Protein AF-A0A450YAI4-F1 (afdb_monomer)

Organism: NCBI:txid2126332

Secondary structure (DSSP, 8-state):
---TTTHHHHHHHTT-SS-TT-TT--GGGS---HHHHHHHHHHHHHHTTT------SSTTSSHHHHHHHHHHHS-TTT-------S--TT-HHHHHHHHHHHHT-PPP-----

Structure (mmCIF, N/CA/C/O backbone):
data_AF-A0A450YAI4-F1
#
_entry.id   AF-A0A450YAI4-F1
#
loop_
_atom_site.group_PDB
_atom_site.id
_atom_site.type_symbol
_atom_site.label_atom_id
_atom_site.label_alt_id
_atom_site.label_comp_id
_atom_site.label_asym_id
_atom_site.label_entity_id
_atom_site.label_seq_id
_atom_site.pdbx_PDB_ins_code
_atom_site.Cartn_x
_atom_site.Cartn_y
_atom_site.Cartn_z
_atom_site.occupancy
_atom_site.B_iso_or_equiv
_atom_site.auth_seq_id
_atom_site.auth_comp_id
_atom_site.auth_asym_id
_atom_site.auth_atom_id
_atom_site.pdbx_PDB_model_num
ATOM 1 N N . MET A 1 1 ? 24.683 -14.230 -2.190 1.00 42.09 1 MET A N 1
ATOM 2 C CA . MET A 1 1 ? 24.846 -13.550 -0.888 1.00 42.09 1 MET A CA 1
ATOM 3 C C . MET A 1 1 ? 26.267 -13.001 -0.842 1.00 42.09 1 MET A C 1
ATOM 5 O O . MET A 1 1 ? 27.198 -13.753 -0.586 1.00 42.09 1 MET A O 1
ATOM 9 N N . ILE A 1 2 ? 26.456 -11.747 -1.265 1.00 50.06 2 ILE A N 1
ATOM 10 C CA . ILE A 1 2 ? 27.777 -11.102 -1.303 1.00 50.06 2 ILE A CA 1
ATOM 11 C C . ILE A 1 2 ? 28.176 -10.774 0.142 1.00 50.06 2 ILE A C 1
ATOM 13 O O . ILE A 1 2 ? 27.343 -10.416 0.971 1.00 50.06 2 ILE A O 1
ATOM 17 N N . SER A 1 3 ? 29.438 -11.022 0.475 1.00 45.62 3 SER A N 1
ATOM 18 C CA . SER A 1 3 ? 29.974 -10.851 1.824 1.00 45.62 3 SER A CA 1
ATOM 19 C C . SER A 1 3 ? 30.004 -9.371 2.218 1.00 45.62 3 SER A C 1
ATOM 21 O O . SER A 1 3 ? 30.618 -8.563 1.524 1.00 45.62 3 SER A O 1
ATOM 23 N N . ARG A 1 4 ? 29.447 -9.026 3.390 1.00 57.12 4 ARG A N 1
ATOM 24 C CA . ARG A 1 4 ? 29.409 -7.648 3.936 1.00 57.12 4 ARG A CA 1
ATOM 25 C C . ARG A 1 4 ? 30.784 -6.968 4.064 1.00 57.12 4 ARG A C 1
ATOM 27 O O . ARG A 1 4 ? 30.863 -5.764 4.298 1.00 57.12 4 ARG A O 1
ATOM 34 N N . ARG A 1 5 ? 31.891 -7.713 3.926 1.00 51.72 5 ARG A N 1
ATOM 35 C CA . ARG A 1 5 ? 33.261 -7.170 3.945 1.00 51.72 5 ARG A CA 1
ATOM 36 C C . ARG A 1 5 ? 33.673 -6.474 2.643 1.00 51.72 5 ARG A C 1
ATOM 38 O O . ARG A 1 5 ? 34.471 -5.543 2.710 1.00 51.72 5 ARG A O 1
ATOM 45 N N . THR A 1 6 ? 33.160 -6.875 1.479 1.00 53.31 6 THR A N 1
ATOM 46 C CA . THR A 1 6 ? 33.550 -6.271 0.185 1.00 53.31 6 THR A CA 1
ATOM 47 C C . THR A 1 6 ? 32.733 -5.021 -0.162 1.00 53.31 6 THR A C 1
ATOM 49 O O . THR A 1 6 ? 33.199 -4.162 -0.908 1.00 53.31 6 THR A O 1
ATOM 52 N N . GLU A 1 7 ? 31.553 -4.860 0.438 1.00 55.75 7 GLU A N 1
ATOM 53 C CA . GLU A 1 7 ? 30.563 -3.820 0.114 1.00 55.75 7 GLU A CA 1
ATOM 54 C C . GLU A 1 7 ? 30.938 -2.408 0.611 1.00 55.75 7 GLU A C 1
ATOM 56 O O . GLU A 1 7 ? 30.595 -1.409 -0.022 1.00 55.75 7 GLU A O 1
ATOM 61 N N . SER A 1 8 ? 31.734 -2.299 1.684 1.00 58.53 8 SER A N 1
ATOM 62 C CA . SER A 1 8 ? 32.223 -1.010 2.220 1.00 58.53 8 SER A CA 1
ATOM 63 C C . SER A 1 8 ? 33.124 -0.247 1.232 1.00 58.53 8 SER A C 1
ATOM 65 O O . SER A 1 8 ? 33.134 0.986 1.209 1.00 58.53 8 SER A O 1
ATOM 67 N N . LYS A 1 9 ? 33.848 -0.968 0.362 1.00 64.62 9 LYS A N 1
ATOM 68 C CA . LYS A 1 9 ? 34.742 -0.368 -0.641 1.00 64.62 9 LYS A CA 1
ATOM 69 C C . LYS A 1 9 ? 33.959 0.290 -1.783 1.00 64.62 9 LYS A C 1
ATOM 71 O O . LYS A 1 9 ? 34.323 1.379 -2.217 1.00 64.62 9 LYS A O 1
ATOM 76 N N . TYR A 1 10 ? 32.855 -0.323 -2.211 1.00 64.56 10 TYR A N 1
ATOM 77 C CA . TYR A 1 10 ? 31.998 0.194 -3.283 1.00 64.56 10 TYR A CA 1
ATOM 78 C C . TYR A 1 10 ? 31.233 1.449 -2.868 1.00 64.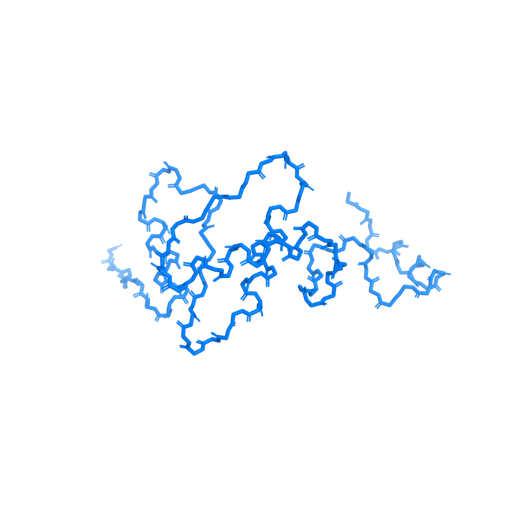56 10 TYR A C 1
ATOM 80 O O . TYR A 1 10 ? 31.166 2.406 -3.635 1.00 64.56 10 TYR A O 1
ATOM 88 N N . ARG A 1 11 ? 30.738 1.497 -1.625 1.00 66.50 11 ARG A N 1
ATOM 89 C CA . ARG A 1 11 ? 30.021 2.670 -1.107 1.00 66.50 11 ARG A CA 1
ATOM 90 C C . ARG A 1 11 ? 30.895 3.926 -1.074 1.00 66.50 11 ARG A C 1
ATOM 92 O O . ARG A 1 11 ? 30.427 5.006 -1.413 1.00 66.50 11 ARG A O 1
ATOM 99 N N . LYS A 1 12 ? 32.173 3.766 -0.708 1.00 68.62 12 LYS A N 1
ATOM 100 C CA . LYS A 1 12 ? 33.162 4.856 -0.688 1.00 68.62 12 LYS A CA 1
ATOM 101 C C . LYS A 1 12 ? 33.648 5.254 -2.082 1.00 68.62 12 LYS A C 1
ATOM 103 O O . LYS A 1 12 ? 33.894 6.430 -2.302 1.00 68.62 12 LYS A O 1
ATOM 108 N N . HIS A 1 13 ? 33.796 4.300 -3.004 1.00 75.62 13 HIS A N 1
ATOM 109 C CA . HIS A 1 13 ? 34.286 4.577 -4.359 1.00 75.62 13 HIS A CA 1
ATOM 110 C C . HIS A 1 13 ? 33.240 5.272 -5.244 1.00 75.62 13 HIS A C 1
ATOM 112 O O . HIS A 1 13 ? 33.594 6.144 -6.026 1.00 75.62 13 HIS A O 1
ATOM 118 N N . PHE A 1 14 ? 31.963 4.913 -5.091 1.00 78.00 14 PHE A N 1
ATOM 119 C CA . PHE A 1 14 ? 30.853 5.467 -5.876 1.00 78.00 14 PHE A CA 1
ATOM 120 C C . PHE A 1 14 ? 30.036 6.531 -5.127 1.00 78.00 14 PHE A C 1
ATOM 122 O O . PHE A 1 14 ? 28.987 6.947 -5.609 1.00 78.00 14 PHE A O 1
ATOM 129 N N . THR A 1 15 ? 30.500 6.960 -3.948 1.00 78.69 15 THR A N 1
ATOM 130 C CA . THR A 1 15 ? 29.858 8.001 -3.121 1.00 78.69 15 THR A CA 1
ATOM 131 C C . THR A 1 15 ? 28.360 7.742 -2.893 1.00 78.69 15 THR A C 1
ATOM 133 O O . THR A 1 15 ? 27.536 8.652 -2.888 1.00 78.69 15 THR A O 1
ATOM 136 N N . PHE A 1 16 ? 27.980 6.476 -2.707 1.00 75.44 16 PHE A N 1
ATOM 137 C CA . PHE A 1 16 ? 26.593 6.123 -2.424 1.00 75.44 16 PHE A CA 1
ATOM 138 C C . PHE A 1 16 ? 26.205 6.585 -1.012 1.00 75.44 16 PHE A C 1
ATOM 140 O O . PHE A 1 16 ? 26.857 6.229 -0.025 1.00 75.44 16 PHE A O 1
ATOM 147 N N . THR A 1 17 ? 25.123 7.358 -0.909 1.00 75.38 17 THR A N 1
ATOM 148 C CA . THR A 1 17 ? 24.552 7.835 0.364 1.00 75.38 17 THR A CA 1
ATOM 149 C C . THR A 1 17 ? 23.656 6.791 1.033 1.00 75.38 17 THR A C 1
ATOM 151 O O . THR A 1 17 ? 23.511 6.799 2.253 1.00 75.38 17 THR A O 1
ATOM 154 N N . ALA A 1 18 ? 23.127 5.852 0.247 1.00 72.94 18 ALA A N 1
ATOM 155 C CA . ALA A 1 18 ? 22.318 4.718 0.677 1.00 72.94 18 ALA A CA 1
ATOM 156 C C . ALA A 1 18 ? 22.643 3.479 -0.173 1.00 72.94 18 ALA A C 1
ATOM 158 O O . ALA A 1 18 ? 23.308 3.569 -1.207 1.00 72.94 18 ALA A O 1
ATOM 159 N N . TRP A 1 19 ? 22.201 2.304 0.263 1.00 73.06 19 TRP A N 1
ATOM 160 C CA . TRP A 1 19 ? 22.433 1.065 -0.472 1.00 73.06 19 TRP A CA 1
ATOM 161 C C . TRP A 1 19 ? 21.490 0.960 -1.676 1.00 73.06 19 TRP A C 1
ATOM 163 O O . TRP A 1 19 ? 20.272 0.992 -1.534 1.00 73.06 19 TRP A O 1
ATOM 173 N N . SER A 1 20 ? 22.053 0.800 -2.876 1.00 63.62 20 SER A N 1
ATOM 174 C CA . SER A 1 20 ? 21.323 0.937 -4.147 1.00 63.62 20 SER A CA 1
ATOM 175 C C . SER A 1 20 ? 20.220 -0.103 -4.397 1.00 63.62 20 SER A C 1
ATOM 177 O O . SER A 1 20 ? 19.369 0.124 -5.251 1.00 63.62 20 SER A O 1
ATOM 179 N N . PHE A 1 21 ? 20.226 -1.236 -3.687 1.00 72.06 21 PHE A N 1
ATOM 180 C CA . PHE A 1 21 ? 19.293 -2.354 -3.906 1.00 72.06 21 PHE A CA 1
ATOM 181 C C . PHE A 1 21 ? 18.584 -2.806 -2.626 1.00 72.06 21 PHE A C 1
ATOM 183 O O . PHE A 1 21 ? 18.175 -3.961 -2.505 1.00 72.06 21 PHE A O 1
ATOM 190 N N . GLU A 1 22 ? 18.447 -1.918 -1.644 1.00 69.19 22 GLU A N 1
ATOM 191 C CA . GLU A 1 22 ? 17.650 -2.234 -0.465 1.00 69.19 22 GLU A CA 1
ATOM 192 C C . GLU A 1 22 ? 16.155 -2.269 -0.794 1.00 69.19 22 GLU A C 1
ATOM 194 O O . GLU A 1 22 ? 15.598 -1.387 -1.445 1.00 69.19 22 GLU A O 1
ATOM 199 N N . HIS A 1 23 ? 15.470 -3.290 -0.281 1.00 64.56 23 HIS A N 1
ATOM 200 C CA . HIS A 1 23 ? 14.025 -3.454 -0.457 1.00 64.56 23 HIS A CA 1
ATOM 201 C C . HIS A 1 23 ? 13.190 -2.406 0.315 1.00 64.56 23 HIS A C 1
ATOM 203 O O . HIS A 1 23 ? 11.969 -2.310 0.129 1.00 64.56 23 HIS A O 1
ATOM 209 N N . ALA A 1 24 ? 13.832 -1.601 1.164 1.00 68.00 24 ALA A N 1
ATOM 210 C CA . ALA A 1 24 ? 13.205 -0.707 2.133 1.00 68.00 24 ALA A CA 1
ATOM 211 C C . ALA A 1 24 ? 13.334 0.790 1.783 1.00 68.00 24 ALA A C 1
ATOM 213 O O . ALA A 1 24 ? 13.449 1.614 2.681 1.00 68.00 24 ALA A O 1
ATOM 214 N N . LEU A 1 25 ? 13.295 1.155 0.495 1.00 82.25 25 LEU A N 1
ATOM 215 C CA . LEU A 1 25 ? 13.228 2.568 0.092 1.00 82.25 25 LEU A CA 1
ATOM 216 C C . LEU A 1 25 ? 11.958 3.243 0.650 1.00 82.25 25 LEU A C 1
ATOM 218 O O . LEU A 1 25 ? 10.861 2.680 0.518 1.00 82.25 25 LEU A O 1
ATOM 222 N N . ASP A 1 26 ? 12.091 4.436 1.237 1.00 85.19 26 ASP A N 1
ATOM 223 C CA . ASP A 1 26 ? 10.943 5.198 1.741 1.00 85.19 26 ASP A CA 1
ATOM 224 C C . ASP A 1 26 ? 9.954 5.449 0.582 1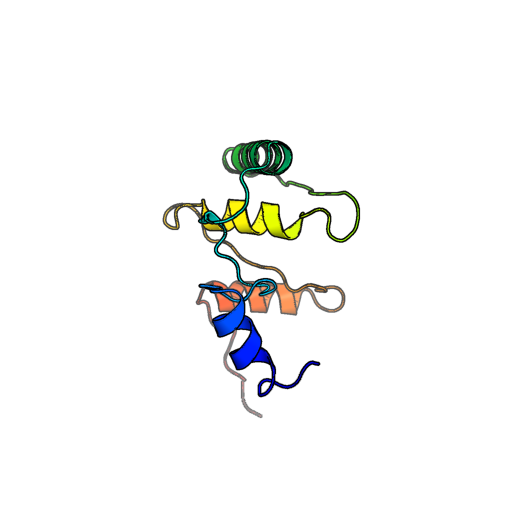.00 85.19 26 ASP A C 1
ATOM 226 O O . ASP A 1 26 ? 10.363 5.897 -0.493 1.00 85.19 26 ASP A O 1
ATOM 230 N N . PRO A 1 27 ? 8.649 5.158 0.743 1.00 86.81 27 PRO A N 1
ATOM 231 C CA . PRO A 1 27 ? 7.656 5.409 -0.300 1.00 86.81 27 PRO A CA 1
ATOM 232 C C . PRO A 1 27 ? 7.601 6.856 -0.815 1.00 86.81 27 PRO A C 1
ATOM 234 O O . PRO A 1 27 ? 7.145 7.084 -1.938 1.00 86.81 27 PRO A O 1
ATOM 237 N N . LYS A 1 28 ? 8.070 7.832 -0.028 1.00 84.88 28 LYS A N 1
ATOM 238 C CA . LYS A 1 28 ? 8.206 9.243 -0.427 1.00 84.88 28 LYS A CA 1
ATOM 239 C C . LYS A 1 28 ? 9.343 9.474 -1.420 1.00 84.88 28 LYS A C 1
ATOM 241 O O . LYS A 1 28 ? 9.275 10.416 -2.202 1.00 84.88 28 LYS A O 1
ATOM 246 N N . GLU A 1 29 ? 10.349 8.607 -1.417 1.00 86.62 29 GLU A N 1
ATOM 247 C CA . GLU A 1 29 ? 11.506 8.654 -2.319 1.00 86.62 29 GLU A CA 1
ATOM 248 C C . GLU A 1 29 ? 11.268 7.871 -3.618 1.00 86.62 29 GLU A C 1
ATOM 250 O O . GLU A 1 29 ? 12.136 7.799 -4.488 1.00 86.62 29 GLU A O 1
ATOM 255 N N . PHE A 1 30 ? 10.082 7.277 -3.784 1.00 89.06 30 PHE A N 1
ATOM 256 C CA . PHE A 1 30 ? 9.739 6.572 -5.011 1.00 89.06 30 PHE A CA 1
ATOM 257 C C . PHE A 1 30 ? 9.755 7.509 -6.210 1.00 89.06 30 PHE A C 1
ATOM 259 O O . PHE A 1 30 ? 9.114 8.563 -6.207 1.00 89.06 30 PHE A O 1
ATOM 266 N N . TYR A 1 31 ? 10.400 7.050 -7.283 1.00 88.56 31 TYR A N 1
ATOM 267 C CA . TYR A 1 31 ? 10.385 7.751 -8.556 1.00 88.56 31 TYR A CA 1
ATOM 268 C C . TYR A 1 31 ? 8.930 8.027 -8.992 1.00 88.56 31 TYR A C 1
ATOM 270 O O . TYR A 1 31 ? 8.125 7.088 -9.064 1.00 88.56 31 TYR A O 1
ATOM 278 N N . PRO A 1 32 ? 8.553 9.291 -9.263 1.00 87.44 32 PRO A N 1
ATOM 279 C CA . PRO A 1 32 ? 7.170 9.686 -9.513 1.00 87.44 32 PRO A CA 1
ATOM 280 C C . PRO A 1 32 ? 6.740 9.363 -10.952 1.00 87.44 32 PRO A C 1
ATOM 282 O O . PRO A 1 32 ? 6.329 10.239 -11.709 1.00 87.44 32 PRO A O 1
ATOM 285 N N . ALA A 1 33 ? 6.817 8.089 -11.340 1.00 92.12 33 ALA A N 1
ATOM 286 C CA . ALA A 1 33 ? 6.316 7.630 -12.629 1.00 92.12 33 ALA A CA 1
ATOM 287 C C . ALA A 1 33 ? 4.819 7.960 -12.779 1.00 92.12 33 ALA A C 1
ATOM 289 O O . ALA A 1 33 ? 4.044 7.868 -11.816 1.00 92.12 33 ALA A O 1
ATOM 290 N N . SER A 1 34 ? 4.399 8.302 -13.999 1.00 93.44 34 SER A N 1
ATOM 291 C CA . SER A 1 34 ? 2.993 8.580 -14.320 1.00 93.44 34 SER A CA 1
ATOM 292 C C . SER A 1 34 ? 2.094 7.395 -13.965 1.00 93.44 34 SER A C 1
ATOM 294 O O . SER A 1 34 ? 1.086 7.572 -13.288 1.00 93.44 34 SER A O 1
ATOM 296 N N . SER A 1 35 ? 2.525 6.176 -14.300 1.00 91.25 35 SER A N 1
ATOM 297 C CA . SER A 1 35 ? 1.817 4.930 -13.987 1.00 91.25 35 SER A CA 1
ATOM 298 C C . SER A 1 35 ? 1.571 4.738 -12.487 1.00 91.25 35 SER A C 1
ATOM 300 O O . SER A 1 35 ? 0.454 4.423 -12.083 1.00 91.25 35 SER A O 1
ATOM 302 N N . ILE A 1 36 ? 2.583 4.984 -11.646 1.00 90.94 36 ILE A N 1
ATOM 303 C CA . ILE A 1 36 ? 2.462 4.906 -10.182 1.00 90.94 36 ILE A CA 1
ATOM 304 C C . ILE A 1 36 ? 1.503 5.982 -9.674 1.00 90.94 36 ILE A C 1
ATOM 306 O O . ILE A 1 36 ? 0.669 5.710 -8.813 1.00 90.94 36 ILE A O 1
ATOM 310 N N . THR A 1 37 ? 1.616 7.202 -10.195 1.00 92.19 37 THR A N 1
ATOM 311 C CA . THR A 1 37 ? 0.791 8.342 -9.774 1.00 92.19 37 THR A CA 1
ATOM 312 C C . THR A 1 37 ? -0.681 8.116 -10.106 1.00 92.19 37 THR A C 1
ATOM 314 O O . THR A 1 37 ? -1.543 8.280 -9.244 1.00 92.19 37 THR A O 1
ATOM 317 N N . GLU A 1 38 ? -0.980 7.681 -11.327 1.00 94.12 38 GLU A N 1
ATOM 318 C CA . GLU A 1 38 ? -2.338 7.342 -11.747 1.00 94.12 38 GLU A CA 1
ATOM 319 C C . GLU A 1 38 ? -2.909 6.160 -10.967 1.00 94.12 38 GLU A C 1
ATOM 321 O O . GLU A 1 38 ? -4.048 6.224 -10.510 1.00 94.12 38 GLU A O 1
ATOM 326 N N . ALA A 1 39 ? -2.130 5.089 -10.791 1.00 93.75 39 ALA A N 1
ATOM 327 C CA . ALA A 1 39 ? -2.575 3.921 -10.039 1.00 93.75 39 ALA A CA 1
ATOM 328 C C . ALA A 1 39 ? -2.876 4.278 -8.577 1.00 93.75 39 ALA A C 1
ATOM 330 O O . ALA A 1 39 ? -3.908 3.869 -8.052 1.00 93.75 39 ALA A O 1
ATOM 331 N N . THR A 1 40 ? -2.031 5.103 -7.950 1.00 94.06 40 THR A N 1
ATOM 332 C CA . THR A 1 40 ? -2.255 5.589 -6.579 1.00 94.06 40 THR A CA 1
ATOM 333 C C . THR A 1 40 ? -3.553 6.393 -6.503 1.00 94.06 40 THR A C 1
ATOM 335 O O . THR A 1 40 ? -4.407 6.061 -5.690 1.00 94.06 40 THR A O 1
ATOM 338 N N . LYS A 1 41 ? -3.777 7.353 -7.414 1.00 94.31 41 LYS A N 1
ATOM 339 C CA . LYS A 1 41 ? -5.023 8.143 -7.461 1.00 94.31 41 LYS A CA 1
ATOM 340 C C . LYS A 1 41 ? -6.277 7.285 -7.645 1.00 94.31 41 LYS A C 1
ATOM 342 O O . LYS A 1 41 ? -7.296 7.539 -7.008 1.00 94.31 41 LYS A O 1
ATOM 347 N N . ARG A 1 42 ? -6.222 6.263 -8.510 1.00 94.88 42 ARG A N 1
ATOM 348 C CA . ARG A 1 42 ? -7.346 5.330 -8.707 1.00 94.88 42 ARG A CA 1
ATOM 349 C C . ARG A 1 42 ? -7.659 4.566 -7.423 1.00 94.88 42 ARG A C 1
ATOM 351 O O . ARG A 1 42 ? -8.829 4.410 -7.106 1.00 94.88 42 ARG A O 1
ATOM 358 N N . LEU A 1 43 ? -6.642 4.128 -6.679 1.00 95.31 43 LEU A N 1
ATOM 359 C CA . LEU A 1 43 ? -6.844 3.446 -5.400 1.00 95.31 43 LEU A CA 1
ATOM 360 C C . LEU A 1 43 ? -7.318 4.398 -4.292 1.00 95.31 43 LEU A C 1
ATOM 362 O O . LEU A 1 43 ? -8.193 4.023 -3.519 1.00 95.31 43 LEU A O 1
ATOM 366 N N . GLU A 1 44 ? -6.810 5.631 -4.238 1.00 94.56 44 GLU A N 1
ATOM 367 C CA . GLU A 1 44 ? -7.291 6.668 -3.310 1.00 94.56 44 GLU A CA 1
ATOM 368 C C . GLU A 1 44 ? -8.781 6.952 -3.511 1.00 94.56 44 GLU A C 1
ATOM 370 O O . GLU A 1 44 ? -9.528 7.088 -2.543 1.00 94.56 44 GLU A O 1
ATOM 375 N N . HIS A 1 45 ? -9.240 6.972 -4.764 1.00 94.88 45 HIS A N 1
ATOM 376 C CA . HIS A 1 45 ? -10.653 7.156 -5.079 1.00 94.88 45 HIS A CA 1
ATOM 377 C C . HIS A 1 45 ? -11.548 6.057 -4.483 1.00 94.88 45 HIS A C 1
ATOM 379 O O . HIS A 1 45 ? -12.699 6.333 -4.153 1.00 94.88 45 HIS A O 1
ATOM 385 N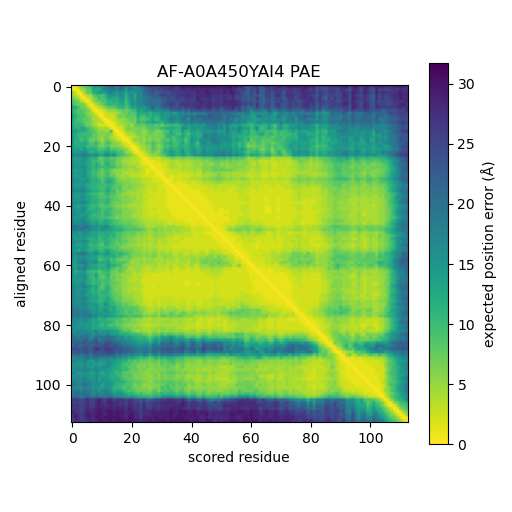 N . LEU A 1 46 ? -11.033 4.838 -4.284 1.00 94.94 46 LEU A N 1
ATOM 386 C CA . LEU A 1 46 ? -11.791 3.731 -3.686 1.00 94.94 46 LEU A CA 1
ATOM 387 C C . LEU A 1 46 ? -12.008 3.896 -2.176 1.00 94.94 46 LEU A C 1
ATOM 389 O O . LEU A 1 46 ? -12.913 3.267 -1.625 1.00 94.94 46 LEU A O 1
ATOM 393 N N . LEU A 1 47 ? -11.227 4.749 -1.504 1.00 92.56 47 LEU A N 1
ATOM 394 C CA . LEU A 1 47 ? -11.311 4.946 -0.052 1.00 92.56 47 LEU A CA 1
ATOM 395 C C . LEU A 1 47 ? -12.632 5.596 0.368 1.00 92.56 47 LEU A C 1
ATOM 397 O O . LEU A 1 47 ? -13.230 5.180 1.357 1.00 92.56 47 LEU A O 1
ATOM 401 N N . GLY A 1 48 ? -13.109 6.578 -0.404 1.00 90.88 48 GLY A N 1
ATOM 402 C CA . GLY A 1 48 ? -14.378 7.270 -0.158 1.00 90.88 48 GLY A CA 1
ATOM 403 C C . GLY A 1 48 ? -15.587 6.323 -0.126 1.00 90.88 48 GLY A C 1
ATOM 404 O O . GLY A 1 48 ? -16.265 6.253 0.899 1.00 90.88 48 GLY A O 1
ATOM 405 N N . PRO A 1 49 ? -15.847 5.552 -1.199 1.00 94.81 49 PRO A N 1
ATOM 406 C CA . PRO A 1 49 ? -16.931 4.573 -1.232 1.00 94.81 49 PRO A CA 1
ATOM 407 C C . PRO A 1 49 ? -16.636 3.289 -0.438 1.00 94.81 49 PRO A C 1
ATOM 409 O O . PRO A 1 49 ? -17.506 2.425 -0.372 1.00 94.81 49 PRO A O 1
ATOM 412 N N . ARG A 1 50 ? -15.437 3.135 0.150 1.00 92.00 50 ARG A N 1
ATOM 413 C CA . ARG A 1 50 ? -14.969 1.890 0.795 1.00 92.00 50 ARG A CA 1
ATOM 414 C C . ARG A 1 50 ? -15.049 0.682 -0.148 1.00 92.00 50 ARG A C 1
ATOM 416 O O . ARG A 1 50 ? -15.471 -0.406 0.238 1.00 92.00 50 ARG A O 1
ATOM 423 N N . ALA A 1 51 ? -14.670 0.899 -1.403 1.00 94.69 51 ALA A N 1
ATOM 424 C CA . ALA A 1 51 ? -14.734 -0.108 -2.452 1.00 94.69 51 ALA A CA 1
ATOM 425 C C . ALA A 1 51 ? -13.530 -1.065 -2.411 1.00 94.69 51 ALA A C 1
ATOM 427 O O . ALA A 1 51 ? -12.467 -0.747 -1.877 1.00 94.69 51 ALA A O 1
ATOM 428 N N . ILE A 1 52 ? -13.694 -2.238 -3.024 1.00 93.81 52 ILE A N 1
ATOM 429 C CA . ILE A 1 52 ? -12.622 -3.225 -3.192 1.00 93.81 52 ILE A CA 1
ATOM 430 C C . ILE A 1 52 ? -11.827 -2.888 -4.459 1.00 93.81 52 ILE A C 1
ATOM 432 O O . ILE A 1 52 ? -12.407 -2.695 -5.527 1.00 93.81 52 ILE A O 1
ATOM 436 N N . GLY A 1 53 ? -10.497 -2.839 -4.343 1.00 92.25 53 GLY A N 1
ATOM 437 C CA . GLY A 1 53 ? -9.578 -2.609 -5.459 1.00 92.25 53 GLY A CA 1
ATOM 438 C C . GLY A 1 53 ? -8.734 -3.838 -5.784 1.00 92.25 53 GLY A C 1
ATOM 439 O O . GLY A 1 53 ? -8.242 -4.509 -4.880 1.00 92.25 53 GLY A O 1
ATOM 440 N N . LEU A 1 54 ? -8.523 -4.104 -7.076 1.00 93.44 54 LEU A N 1
ATOM 441 C CA . LEU A 1 54 ? -7.653 -5.175 -7.565 1.00 93.44 54 LEU A CA 1
ATOM 442 C C . LEU A 1 54 ? -6.517 -4.585 -8.410 1.00 93.44 54 LEU A C 1
ATOM 444 O O . LEU A 1 54 ? -6.762 -3.921 -9.415 1.00 93.44 54 LEU A O 1
ATOM 448 N N . VAL A 1 55 ? -5.271 -4.857 -8.018 1.00 92.38 55 VAL A N 1
ATOM 449 C CA . VAL A 1 55 ? -4.069 -4.437 -8.756 1.00 92.38 55 VAL A CA 1
ATOM 450 C C . VAL A 1 55 ? -3.463 -5.651 -9.455 1.00 92.38 55 VAL A C 1
ATOM 452 O O . VAL A 1 55 ? -2.988 -6.578 -8.801 1.00 92.38 55 VAL A O 1
ATOM 455 N N . THR A 1 56 ? -3.461 -5.646 -10.788 1.00 92.44 56 THR A N 1
ATOM 456 C CA . THR A 1 56 ? -3.027 -6.783 -11.620 1.00 92.44 56 THR A CA 1
ATOM 457 C C . THR A 1 56 ? -1.763 -6.475 -12.434 1.00 92.44 56 THR A C 1
ATOM 459 O O . THR A 1 56 ? -1.124 -5.435 -12.269 1.00 92.44 56 THR A O 1
ATOM 462 N N . GLY A 1 57 ? -1.316 -7.439 -13.246 1.00 90.56 57 GLY A N 1
ATOM 463 C CA . GLY A 1 57 ? -0.180 -7.352 -14.180 1.00 90.56 57 GLY A CA 1
ATOM 464 C C . GLY A 1 57 ? 0.878 -8.432 -13.915 1.00 90.56 57 GLY A C 1
ATOM 465 O O . GLY A 1 57 ? 0.683 -9.275 -13.039 1.00 90.56 57 GLY A O 1
ATOM 466 N N . GLU A 1 58 ? 2.064 -8.269 -14.478 1.00 92.38 58 GLU A N 1
ATOM 467 C CA . GLU A 1 58 ? 3.164 -9.224 -14.308 1.00 92.38 58 GLU A CA 1
ATOM 468 C C . GLU A 1 58 ? 3.937 -9.081 -12.983 1.00 92.38 58 GLU A C 1
ATOM 470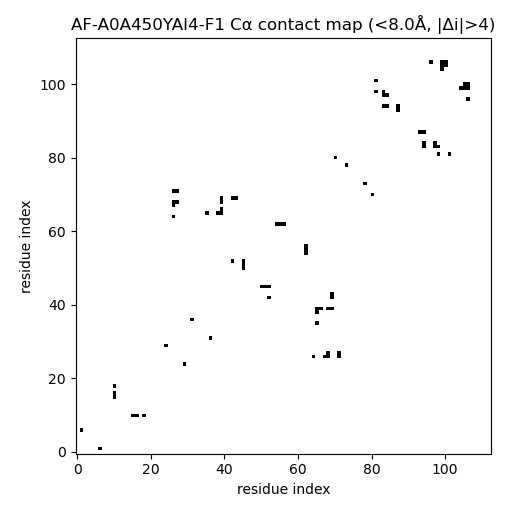 O O . GLU A 1 58 ? 3.800 -8.093 -12.241 1.00 92.38 58 GLU A O 1
ATOM 475 N N . ALA A 1 59 ? 4.758 -10.089 -12.676 1.00 89.00 59 ALA A N 1
ATOM 476 C CA . ALA A 1 59 ? 5.682 -10.072 -11.545 1.00 89.00 59 ALA A CA 1
ATOM 477 C C . ALA A 1 59 ? 6.687 -8.913 -11.672 1.00 89.00 59 ALA A C 1
ATOM 479 O O . ALA A 1 59 ? 7.192 -8.634 -12.753 1.00 89.00 59 ALA A O 1
ATOM 480 N N . ASN A 1 60 ? 6.994 -8.242 -10.558 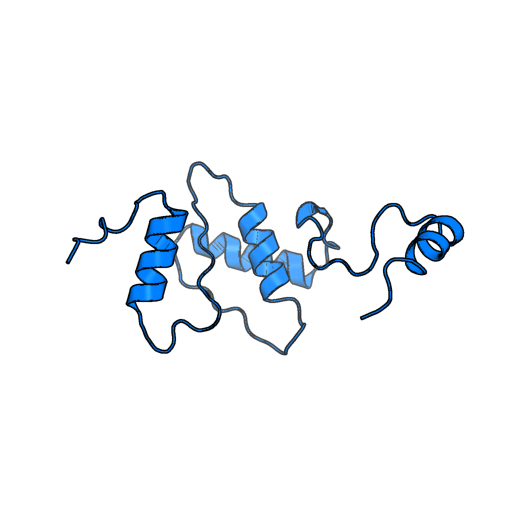1.00 84.44 60 ASN A N 1
ATOM 481 C CA . ASN A 1 60 ? 7.912 -7.091 -10.486 1.00 84.44 60 ASN A CA 1
ATOM 482 C C . ASN A 1 60 ? 7.456 -5.799 -11.198 1.00 84.44 60 ASN A C 1
ATOM 484 O O . ASN A 1 60 ? 8.222 -4.845 -11.271 1.00 84.44 60 ASN A O 1
ATOM 488 N N . PHE A 1 61 ? 6.189 -5.690 -11.612 1.00 88.88 61 PHE A N 1
ATOM 489 C CA . PHE A 1 61 ? 5.625 -4.456 -12.199 1.00 88.88 61 PHE A CA 1
ATOM 490 C C . PHE A 1 61 ? 5.171 -3.411 -11.159 1.00 88.88 61 PHE A C 1
ATOM 492 O O . PHE A 1 61 ? 4.388 -2.514 -11.457 1.00 88.88 61 PHE A O 1
ATOM 499 N N . GLY A 1 62 ? 5.631 -3.522 -9.911 1.00 87.38 62 GLY A N 1
ATOM 500 C CA . GLY A 1 62 ? 5.382 -2.503 -8.888 1.00 87.38 62 GLY A CA 1
ATOM 501 C C . GLY A 1 62 ? 4.004 -2.544 -8.217 1.00 87.38 62 GLY A C 1
ATOM 502 O O . GLY A 1 62 ? 3.596 -1.543 -7.637 1.00 87.38 62 GLY A O 1
ATOM 503 N N . LYS A 1 63 ? 3.291 -3.681 -8.223 1.00 92.88 63 LYS A N 1
ATOM 504 C CA . LYS A 1 63 ? 1.995 -3.820 -7.515 1.00 92.88 63 LYS A CA 1
ATOM 505 C C . LYS A 1 63 ? 2.124 -3.500 -6.029 1.00 92.88 63 LYS A C 1
ATOM 507 O O . LYS A 1 63 ? 1.467 -2.599 -5.519 1.00 92.88 63 LYS A O 1
ATOM 512 N N . THR A 1 64 ? 3.040 -4.200 -5.359 1.00 90.12 64 THR A N 1
ATOM 513 C CA . THR A 1 64 ? 3.344 -3.983 -3.942 1.00 90.12 64 THR A CA 1
ATOM 514 C C . THR A 1 64 ? 3.871 -2.570 -3.713 1.00 90.12 64 THR A C 1
ATOM 516 O O . THR A 1 64 ? 3.541 -1.954 -2.707 1.00 90.12 64 THR A O 1
ATOM 519 N N . THR A 1 65 ? 4.627 -2.021 -4.669 1.00 91.81 65 THR A N 1
ATOM 520 C CA . THR A 1 65 ? 5.143 -0.647 -4.624 1.00 91.81 65 THR A CA 1
ATOM 521 C C . THR A 1 65 ? 4.013 0.379 -4.587 1.00 91.81 65 THR A C 1
ATOM 523 O O . THR A 1 65 ? 4.015 1.251 -3.723 1.00 91.81 65 THR A O 1
ATOM 526 N N . VAL A 1 66 ? 3.012 0.262 -5.462 1.00 93.25 66 VAL A N 1
ATOM 527 C CA . VAL A 1 66 ? 1.849 1.165 -5.469 1.00 93.25 66 VAL A CA 1
ATOM 528 C C . VAL A 1 66 ? 1.036 1.019 -4.179 1.00 93.25 66 VAL A C 1
ATOM 530 O O . VAL A 1 66 ? 0.702 2.031 -3.565 1.00 93.25 66 VAL A O 1
ATOM 533 N N . CYS A 1 67 ? 0.786 -0.208 -3.706 1.00 92.31 67 CYS A N 1
ATOM 534 C CA . CYS A 1 67 ? 0.085 -0.428 -2.435 1.00 92.31 67 CYS A CA 1
ATOM 535 C C . CYS A 1 67 ? 0.844 0.179 -1.242 1.00 92.31 67 CYS A C 1
ATOM 537 O O . CYS A 1 67 ? 0.235 0.804 -0.374 1.00 92.31 67 CYS A O 1
ATOM 539 N N . ARG A 1 68 ? 2.179 0.052 -1.216 1.00 91.62 68 ARG A N 1
ATOM 540 C CA . ARG A 1 68 ? 3.034 0.646 -0.176 1.00 91.62 68 ARG A CA 1
ATOM 541 C C . ARG A 1 68 ? 3.013 2.173 -0.233 1.00 91.62 68 ARG A C 1
ATOM 543 O O . ARG A 1 68 ? 2.965 2.813 0.813 1.00 91.62 68 ARG A O 1
ATOM 550 N N . LYS A 1 69 ? 3.000 2.756 -1.438 1.00 92.38 69 LYS A N 1
ATOM 551 C CA . LYS A 1 69 ? 2.880 4.208 -1.638 1.00 92.38 69 LYS A CA 1
ATOM 552 C C . LYS A 1 69 ? 1.554 4.747 -1.118 1.00 92.38 69 LYS A C 1
ATOM 554 O O . LYS A 1 69 ? 1.562 5.711 -0.362 1.00 92.38 69 LYS A O 1
ATOM 559 N N . LEU A 1 70 ? 0.447 4.096 -1.472 1.00 93.38 70 LEU A N 1
ATOM 560 C CA . LEU A 1 70 ? -0.876 4.451 -0.965 1.00 93.38 70 LEU A CA 1
ATOM 561 C C . LEU A 1 70 ? -0.910 4.375 0.562 1.00 93.38 70 LEU A C 1
ATOM 563 O O . LEU A 1 70 ? -1.242 5.357 1.210 1.00 93.38 70 LEU A O 1
ATOM 567 N N . SER A 1 71 ? -0.503 3.238 1.135 1.00 92.00 71 SER A N 1
ATOM 568 C CA . SER A 1 71 ? -0.480 3.032 2.587 1.00 92.00 71 SER A CA 1
ATOM 569 C C . SER A 1 71 ? 0.300 4.118 3.327 1.00 92.00 71 SER A C 1
ATOM 571 O O . SER A 1 71 ? -0.122 4.527 4.403 1.00 92.00 71 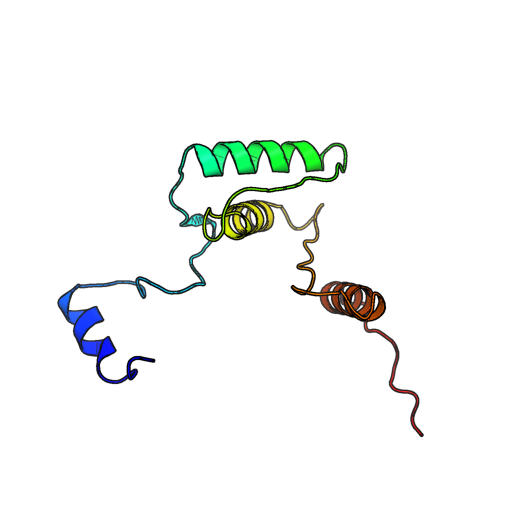SER A O 1
ATOM 573 N N . ALA A 1 72 ? 1.428 4.568 2.777 1.00 91.06 72 ALA A N 1
ATOM 574 C CA . ALA A 1 72 ? 2.255 5.607 3.384 1.00 91.06 72 ALA A CA 1
ATOM 575 C C . ALA A 1 72 ? 1.673 7.025 3.232 1.00 91.06 72 ALA A C 1
ATOM 577 O O . ALA A 1 72 ? 2.051 7.919 3.987 1.00 91.06 72 ALA A O 1
ATOM 578 N N . ALA A 1 73 ? 0.779 7.240 2.264 1.00 90.12 73 ALA A N 1
ATOM 579 C CA . ALA A 1 73 ? 0.097 8.514 2.044 1.00 90.12 73 ALA A CA 1
ATOM 580 C C . ALA A 1 73 ? -1.160 8.683 2.919 1.00 90.12 73 ALA A C 1
ATOM 582 O O . ALA A 1 73 ? -1.629 9.807 3.108 1.00 90.12 73 ALA A O 1
ATOM 583 N N . LEU A 1 74 ? -1.710 7.592 3.465 1.00 91.94 74 LEU A N 1
ATOM 584 C CA . LEU A 1 74 ? -2.901 7.638 4.311 1.00 91.94 74 LEU A CA 1
ATOM 585 C C . LEU A 1 74 ? -2.608 8.270 5.672 1.00 91.94 74 LEU A C 1
ATOM 587 O O . LEU A 1 74 ? -1.690 7.871 6.387 1.00 91.94 74 LEU A O 1
ATOM 591 N N . HIS A 1 75 ? -3.450 9.225 6.068 1.00 89.88 75 HIS A N 1
ATOM 592 C CA . HIS A 1 75 ? -3.394 9.793 7.409 1.00 89.88 75 HIS A CA 1
ATOM 593 C C . HIS A 1 75 ? -3.893 8.765 8.449 1.00 89.88 75 HIS A C 1
ATOM 595 O O . HIS A 1 75 ? -4.964 8.185 8.249 1.00 89.88 75 HIS A O 1
ATOM 601 N N . PRO A 1 76 ? -3.190 8.573 9.583 1.00 85.75 76 PRO A N 1
ATOM 602 C CA . PRO A 1 76 ? -3.503 7.514 10.548 1.00 85.75 76 PRO A CA 1
ATOM 603 C C . PRO A 1 76 ? -4.782 7.749 11.368 1.00 85.75 76 PRO A C 1
ATOM 605 O O . PRO A 1 76 ? -5.231 6.846 12.064 1.00 85.75 76 PRO A O 1
ATOM 608 N N . SER A 1 77 ? -5.370 8.953 11.328 1.00 88.69 77 SER A N 1
ATOM 609 C CA . SER A 1 77 ? -6.613 9.248 12.066 1.00 88.69 77 SER A CA 1
ATOM 610 C C . SER A 1 77 ? -7.837 8.515 11.482 1.00 88.69 77 SER A C 1
ATOM 612 O O . SER A 1 77 ? -8.468 7.759 12.218 1.00 88.69 77 SER A O 1
ATOM 614 N N . PRO A 1 78 ? -8.170 8.658 10.180 1.00 89.25 78 PRO A N 1
ATOM 615 C CA . PRO A 1 78 ? -9.294 7.926 9.587 1.00 89.25 78 PRO A CA 1
ATOM 616 C C . PRO A 1 78 ? -8.952 6.512 9.096 1.00 89.25 78 PRO A C 1
ATOM 618 O O . PRO A 1 78 ? -9.870 5.729 8.853 1.00 89.25 78 PRO A O 1
ATOM 621 N N . TYR A 1 79 ? -7.669 6.178 8.915 1.00 90.88 79 TYR A N 1
ATOM 622 C CA . TYR A 1 79 ? -7.257 4.919 8.293 1.00 90.88 79 TYR A CA 1
ATOM 623 C C . TYR A 1 79 ? -6.269 4.141 9.154 1.00 90.88 79 TYR A C 1
ATOM 625 O O . TYR A 1 79 ? -5.291 4.683 9.663 1.00 90.88 79 TYR A O 1
ATOM 633 N N . ARG A 1 80 ? -6.488 2.827 9.228 1.00 89.38 80 ARG A N 1
ATOM 634 C CA . ARG A 1 80 ? -5.517 1.853 9.722 1.00 89.38 80 ARG A CA 1
ATOM 635 C C . ARG A 1 80 ? -5.247 0.851 8.606 1.00 89.38 80 ARG A C 1
ATOM 637 O O . ARG A 1 80 ? -6.190 0.347 8.000 1.00 89.38 80 ARG A O 1
ATOM 644 N N . VAL A 1 81 ? -3.973 0.610 8.312 1.00 90.69 81 VAL A N 1
ATOM 645 C CA . VAL A 1 81 ? -3.553 -0.296 7.238 1.00 90.69 81 VAL A CA 1
ATOM 646 C C . VAL A 1 81 ? -3.087 -1.608 7.844 1.00 90.69 81 VAL A C 1
ATOM 648 O O . VAL A 1 81 ? -2.287 -1.591 8.774 1.00 90.69 81 VAL A O 1
ATOM 651 N N . PHE A 1 82 ? -3.581 -2.714 7.289 1.00 88.62 82 PHE A N 1
ATOM 652 C CA . PHE A 1 82 ? -3.188 -4.069 7.658 1.00 88.62 82 PHE A CA 1
ATOM 653 C C . PHE A 1 82 ? -2.571 -4.771 6.454 1.00 88.62 82 PHE A C 1
ATOM 655 O O . PHE A 1 82 ? -3.138 -4.733 5.356 1.00 88.62 82 PHE A O 1
ATOM 662 N N . HIS A 1 83 ? -1.427 -5.421 6.645 1.00 85.81 83 HIS A N 1
ATOM 663 C CA . HIS A 1 83 ? -0.777 -6.188 5.585 1.00 85.81 83 HIS A CA 1
ATOM 664 C C . HIS A 1 83 ? -1.063 -7.673 5.776 1.00 85.81 83 HIS A C 1
ATOM 666 O O . HIS A 1 83 ? -0.432 -8.340 6.588 1.00 85.81 83 HIS A O 1
ATOM 672 N N . ALA A 1 84 ? -2.005 -8.200 4.991 1.00 80.00 84 ALA A N 1
ATOM 673 C CA . ALA A 1 84 ? -2.335 -9.616 5.056 1.00 80.00 84 ALA A CA 1
ATOM 674 C C . ALA A 1 84 ? -1.104 -10.495 4.739 1.00 80.00 84 ALA A C 1
ATOM 676 O O . ALA A 1 84 ? -0.329 -10.162 3.831 1.00 80.00 84 ALA A O 1
ATOM 677 N N . PRO A 1 85 ? -0.928 -11.628 5.445 1.00 74.81 85 PRO A N 1
ATOM 678 C CA . PRO A 1 85 ? 0.155 -12.559 5.166 1.00 74.81 85 PRO A CA 1
ATOM 679 C C . PRO A 1 85 ? 0.064 -13.104 3.725 1.00 74.81 85 PRO A C 1
ATOM 681 O O . PRO A 1 85 ? -1.041 -13.257 3.203 1.00 74.81 85 PRO A O 1
ATOM 684 N N . PRO A 1 86 ? 1.200 -13.429 3.070 1.00 65.50 86 PRO A N 1
ATOM 685 C CA . PRO A 1 86 ? 1.259 -13.726 1.631 1.00 65.50 86 PRO A CA 1
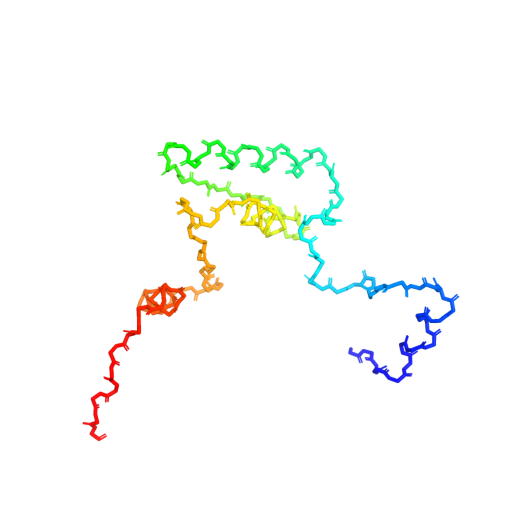ATOM 686 C C . PRO A 1 86 ? 0.375 -14.891 1.164 1.00 65.50 86 PRO A C 1
ATOM 688 O O . PRO A 1 86 ? -0.007 -14.938 -0.002 1.00 65.50 86 PRO A O 1
ATOM 691 N N . LEU A 1 87 ? 0.076 -15.832 2.062 1.00 64.88 87 LEU A N 1
ATOM 692 C CA . LEU A 1 87 ? -0.683 -17.055 1.806 1.00 64.88 87 LEU A CA 1
ATOM 693 C C . LEU A 1 87 ? -1.541 -17.386 3.042 1.00 64.88 87 LEU A C 1
ATOM 695 O O . LEU A 1 87 ? -1.114 -18.170 3.887 1.00 64.88 87 LEU A O 1
ATOM 699 N N . PRO A 1 88 ? -2.756 -16.830 3.179 1.00 58.47 88 PRO A N 1
ATOM 700 C CA . PRO A 1 88 ? -3.696 -17.240 4.225 1.00 58.47 88 PRO A CA 1
ATOM 701 C C . PRO A 1 88 ? -4.396 -18.578 3.897 1.00 58.47 88 PRO A C 1
ATOM 703 O O . PRO A 1 88 ? -5.379 -18.938 4.538 1.00 58.47 88 PRO A O 1
ATOM 706 N N . THR A 1 89 ? -3.913 -19.305 2.881 1.00 58.03 89 THR A N 1
ATOM 707 C CA . THR A 1 89 ? -4.623 -20.357 2.136 1.00 58.03 89 THR A CA 1
ATOM 708 C C . THR A 1 89 ? -5.064 -21.571 2.944 1.00 58.03 89 THR A C 1
ATOM 710 O O . THR A 1 89 ? -5.958 -22.265 2.479 1.00 58.03 89 THR A O 1
ATOM 713 N N . ASP A 1 90 ? -4.484 -21.824 4.117 1.00 60.97 90 ASP A N 1
ATOM 714 C CA . ASP A 1 90 ? -4.826 -23.014 4.911 1.00 60.97 90 ASP A CA 1
ATOM 715 C C . ASP A 1 90 ? -5.659 -22.693 6.163 1.00 60.97 90 ASP A C 1
ATOM 717 O O . ASP A 1 90 ? -6.342 -23.554 6.709 1.00 60.97 90 ASP A O 1
ATOM 721 N N . ASN A 1 91 ? -5.655 -21.438 6.635 1.00 72.88 91 ASN A N 1
ATOM 722 C CA . ASN A 1 91 ? -6.362 -21.093 7.864 1.00 72.88 91 ASN A CA 1
ATOM 723 C C . ASN A 1 91 ? -6.740 -19.610 7.940 1.00 72.88 91 ASN A C 1
ATOM 725 O O . ASN A 1 91 ? -5.914 -18.748 8.242 1.00 72.88 91 ASN A O 1
ATOM 729 N N . VAL A 1 92 ? -8.032 -19.320 7.773 1.00 82.75 92 VAL A N 1
ATOM 730 C CA . VAL A 1 92 ? -8.601 -17.970 7.944 1.00 82.75 92 VAL A CA 1
ATOM 731 C C . VAL A 1 92 ? -8.320 -17.413 9.349 1.00 82.75 92 VAL A C 1
ATOM 733 O O . VAL A 1 92 ? -8.199 -16.202 9.530 1.00 82.75 92 VAL A O 1
ATOM 736 N N . MET A 1 93 ? -8.137 -18.280 10.350 1.00 85.00 93 MET A N 1
ATOM 737 C CA . MET A 1 93 ? -7.769 -17.863 11.701 1.00 85.00 93 MET A CA 1
ATOM 738 C C . MET A 1 93 ? -6.413 -17.151 11.755 1.00 85.00 93 MET A C 1
ATOM 740 O O . MET A 1 93 ? -6.248 -16.250 12.569 1.00 85.00 93 MET A O 1
ATOM 744 N N . GLU A 1 94 ? -5.456 -17.492 10.889 1.00 83.19 94 GLU A N 1
ATOM 745 C CA . GLU A 1 94 ? -4.163 -16.795 10.835 1.00 83.19 94 GLU A CA 1
ATOM 746 C C . GLU A 1 94 ? -4.319 -15.355 10.335 1.00 83.19 94 GLU A C 1
ATOM 748 O O . GLU A 1 94 ? -3.688 -14.442 10.870 1.00 83.19 94 GLU A O 1
ATOM 753 N N . LEU A 1 95 ? -5.236 -15.117 9.389 1.00 84.94 95 LEU A N 1
ATOM 754 C CA . LEU A 1 95 ? -5.594 -13.762 8.970 1.00 84.94 95 LEU A CA 1
ATOM 755 C C . LEU A 1 95 ? -6.229 -12.979 10.129 1.00 84.94 95 LEU A C 1
ATOM 757 O O . LEU A 1 95 ? -5.817 -11.854 10.406 1.00 84.94 95 LEU A O 1
ATOM 761 N N . TYR A 1 96 ? -7.196 -13.571 10.837 1.00 85.88 96 TYR A N 1
ATOM 762 C CA . TYR A 1 96 ? -7.837 -12.909 11.980 1.00 85.88 96 TYR A CA 1
ATOM 763 C C . TYR A 1 96 ? -6.851 -12.614 13.117 1.00 85.88 96 TYR A C 1
ATOM 765 O O . TYR A 1 96 ? -6.893 -11.524 13.688 1.00 85.88 96 TYR A O 1
ATOM 773 N N . LYS A 1 97 ? -5.932 -13.540 13.418 1.00 85.12 97 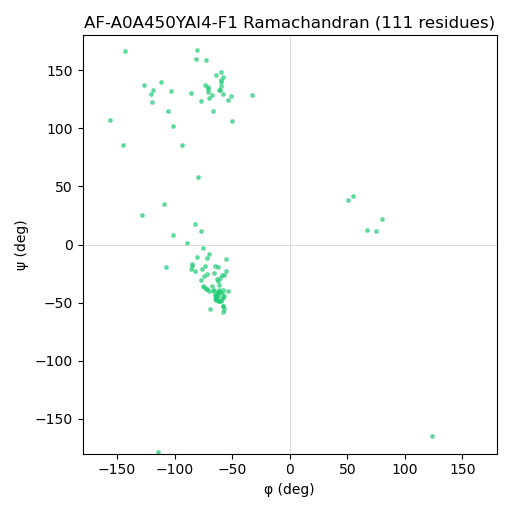LYS A N 1
ATOM 774 C CA . LYS A 1 97 ? -4.858 -13.327 14.400 1.00 85.12 97 LYS A CA 1
ATOM 775 C C . LYS A 1 97 ? -3.923 -12.194 13.981 1.00 85.12 97 LYS A C 1
ATOM 777 O O . LYS A 1 97 ? -3.609 -11.357 14.821 1.00 85.12 97 LYS A O 1
ATOM 782 N N . SER A 1 98 ? -3.516 -12.136 12.708 1.00 84.94 98 SER A N 1
ATOM 783 C CA . SER A 1 98 ? -2.687 -11.043 12.167 1.00 84.94 98 SER A CA 1
ATOM 784 C C . SER A 1 98 ? -3.378 -9.688 12.329 1.00 84.94 98 SER A C 1
ATOM 786 O O . SER A 1 98 ? -2.775 -8.762 12.869 1.00 84.94 98 SER A O 1
ATOM 788 N N . ILE A 1 99 ? -4.664 -9.587 11.977 1.00 87.38 99 ILE A N 1
ATOM 789 C CA . ILE A 1 99 ? -5.437 -8.347 12.141 1.00 87.38 99 ILE A CA 1
ATOM 790 C C . ILE A 1 99 ? -5.568 -7.968 13.621 1.00 87.38 99 ILE A C 1
ATOM 792 O O . ILE A 1 99 ? -5.406 -6.797 13.966 1.00 87.38 99 ILE A O 1
ATOM 796 N N . GLY A 1 100 ? -5.854 -8.932 14.505 1.00 87.88 100 GLY A N 1
ATOM 797 C CA . GLY A 1 100 ? -5.941 -8.699 15.950 1.00 87.88 100 GLY A CA 1
ATOM 798 C C . GLY A 1 100 ? -4.626 -8.174 16.523 1.00 87.88 100 GLY A C 1
ATOM 799 O O . GLY A 1 100 ? -4.607 -7.128 17.176 1.00 87.88 100 GLY A O 1
ATOM 800 N N . TRP A 1 101 ? -3.518 -8.835 16.181 1.00 86.06 101 TRP A N 1
ATOM 801 C CA . TRP A 1 101 ? -2.167 -8.442 16.574 1.00 86.06 101 TRP A CA 1
ATOM 802 C C . TRP A 1 101 ? -1.822 -7.021 16.112 1.00 86.06 101 TRP A C 1
ATOM 804 O O . TRP A 1 101 ? -1.469 -6.174 16.931 1.00 86.06 101 TRP A O 1
ATOM 814 N N . GLU A 1 102 ? -1.995 -6.722 14.823 1.00 85.31 102 GLU A N 1
ATOM 815 C CA . GLU A 1 102 ? -1.735 -5.391 14.255 1.00 85.31 102 GLU A CA 1
ATOM 816 C C . GLU A 1 102 ? -2.693 -4.315 14.796 1.00 85.31 102 GLU A C 1
ATOM 818 O O . GLU A 1 102 ? -2.360 -3.131 14.828 1.00 85.31 102 GLU A O 1
ATOM 823 N N . SER A 1 103 ? -3.881 -4.707 15.265 1.00 84.81 103 SER A N 1
ATOM 824 C CA . SER A 1 103 ? -4.846 -3.794 15.885 1.00 84.81 103 SER A CA 1
ATOM 825 C C . SER A 1 103 ? -4.544 -3.475 17.351 1.00 84.81 103 SER A C 1
ATOM 827 O O . SER A 1 103 ? -5.185 -2.574 17.900 1.00 84.81 103 SER A O 1
ATOM 829 N N . GLY A 1 104 ? -3.606 -4.193 17.982 1.00 85.44 104 GLY A N 1
ATOM 830 C CA . GLY A 1 104 ? -3.362 -4.147 19.429 1.00 85.44 104 GLY A CA 1
ATOM 831 C C . GLY A 1 104 ? -4.416 -4.896 20.254 1.00 85.44 104 GLY A C 1
ATOM 832 O O . GLY A 1 104 ? -4.464 -4.760 21.474 1.00 85.44 104 GLY A O 1
ATOM 833 N N . LEU A 1 105 ? -5.267 -5.683 19.594 1.00 80.69 105 LEU A N 1
ATOM 834 C CA . LEU A 1 105 ? -6.282 -6.534 20.201 1.00 80.69 105 LEU A CA 1
ATOM 835 C C . LEU A 1 105 ? -5.653 -7.922 20.380 1.00 80.69 105 LEU A C 1
ATOM 837 O O . LEU A 1 105 ? -5.744 -8.766 19.492 1.00 80.69 105 LEU A O 1
ATOM 841 N N . SER A 1 106 ? -4.934 -8.152 21.480 1.00 66.44 106 SER A N 1
ATOM 842 C CA . SER A 1 106 ? -4.341 -9.470 21.755 1.00 66.44 106 SER A CA 1
ATOM 843 C C . SER A 1 106 ? -5.397 -10.580 21.633 1.00 66.44 106 SER A C 1
ATOM 845 O O . SER A 1 106 ? -6.448 -10.508 22.269 1.00 66.44 106 SER A O 1
ATOM 847 N N . ALA A 1 107 ? -5.114 -11.620 20.843 1.00 56.50 107 ALA A N 1
ATOM 848 C CA . ALA A 1 107 ? -5.885 -12.864 20.844 1.00 56.50 107 ALA A CA 1
ATOM 849 C C . ALA A 1 107 ? -5.586 -13.662 22.142 1.00 56.50 107 ALA A C 1
ATOM 851 O O . ALA A 1 107 ? -4.586 -13.373 22.809 1.00 56.50 107 ALA A O 1
ATOM 852 N N . PRO A 1 108 ? -6.469 -14.593 22.554 1.00 46.00 108 PRO A N 1
ATOM 853 C CA . PRO A 1 108 ? -6.644 -15.009 23.942 1.00 46.00 108 PRO A CA 1
ATOM 854 C C . PRO A 1 108 ? -5.398 -15.679 24.514 1.00 46.00 108 PRO A C 1
ATOM 856 O O . PRO A 1 108 ? -4.682 -16.400 23.821 1.00 46.00 108 PRO A O 1
ATOM 859 N N . SER A 1 109 ? -5.190 -15.448 25.811 1.00 47.03 109 SER A N 1
ATOM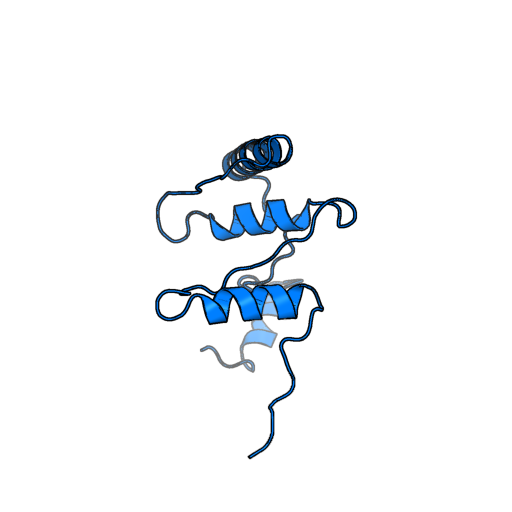 860 C CA . SER A 1 109 ? -4.316 -16.231 26.677 1.00 47.03 109 SER A CA 1
ATOM 861 C C . SER A 1 109 ? -4.306 -17.699 26.263 1.00 47.03 109 SER A C 1
ATOM 863 O O . SER A 1 109 ? -5.369 -18.318 26.168 1.00 47.03 109 SER A O 1
ATOM 865 N N . ALA A 1 110 ? -3.110 -18.255 26.076 1.00 43.81 110 ALA A N 1
ATOM 866 C CA . ALA A 1 110 ? -2.907 -19.688 26.162 1.00 43.81 110 ALA A CA 1
ATOM 867 C C . ALA A 1 110 ? -3.544 -20.165 27.476 1.00 43.81 110 ALA A C 1
ATOM 869 O O . ALA A 1 110 ? -3.054 -19.860 28.563 1.00 43.81 110 ALA A O 1
ATOM 870 N N . ILE A 1 111 ? -4.691 -20.833 27.372 1.00 43.50 111 ILE A N 1
ATOM 871 C CA . ILE A 1 111 ? -5.245 -21.606 28.473 1.00 43.50 111 ILE A CA 1
ATOM 872 C C . ILE A 1 111 ? -4.255 -22.746 28.661 1.00 43.50 111 ILE A C 1
ATOM 874 O O . ILE A 1 111 ? -4.031 -23.534 27.744 1.00 43.50 111 ILE A O 1
ATOM 878 N N . GLY A 1 112 ? -3.597 -22.746 29.817 1.00 44.84 112 GLY A N 1
ATOM 879 C CA . GLY A 1 112 ? -2.692 -23.807 30.204 1.00 44.84 112 GLY A CA 1
ATOM 880 C C . GLY A 1 112 ? -3.416 -25.145 30.252 1.00 44.84 112 GLY A C 1
ATOM 881 O O . GLY A 1 112 ? -4.516 -25.236 30.792 1.00 44.84 112 GLY A O 1
ATOM 882 N N . HIS A 1 113 ? -2.750 -26.156 29.712 1.00 36.38 113 HIS A N 1
ATOM 883 C CA . HIS A 1 113 ? -2.720 -27.520 30.217 1.00 36.38 113 HIS A CA 1
ATOM 884 C C . HIS A 1 113 ? -1.328 -28.081 29.937 1.00 36.38 113 HIS A C 1
ATOM 886 O O . HIS A 1 113 ? -0.802 -27.805 28.834 1.00 36.38 113 HIS A O 1
#

Radius of gyration: 19.22 Å; Cα contacts (8 Å, |Δi|>4): 44; chains: 1; bounding box: 52×37×44 Å

Mean predicted aligned error: 10.21 Å

pLDDT: mean 79.82, std 15.44, range [36.38, 95.31]

Foldseek 3Di:
DDDPVVVVVVCVVVVPPDDPDDPDPDLVPDDPDPVLVVLLVVVVVCVVVVHDDDDDDDPPPCSVSSVNNNQNPDDPPVDDDFDADPPCPPDVVVRVCSVCVSVVNHDDPDPDD

Sequence (113 aa):
MISRRTESKYRKHFTFTAWSFEHALDPKEFYPASSITEATKRLEHLLGPRAIGLVTGEANFGKTTVCRKLSAALHPSPYRVFHAPPLPTDNVMELYKSIGWESGLSAPSAIGH

Solvent-accessible surface area (backbone atoms only — not comparable to full-atom values): 7633 Å² total; per-residue (Å²): 136,83,62,79,79,66,53,63,58,53,38,66,73,68,66,51,91,63,74,94,82,58,92,76,69,58,62,86,74,50,79,84,44,67,69,53,54,52,52,34,53,58,54,58,61,30,59,79,79,68,54,89,86,87,85,84,81,67,88,90,71,45,58,68,55,37,55,48,36,45,60,72,69,55,59,70,85,92,45,84,88,81,82,76,69,99,73,53,84,88,40,68,64,58,51,54,49,51,53,27,53,77,69,71,45,75,75,78,76,82,77,86,129